Protein AF-E4T4A3-F1 (afdb_monomer_lite)

Foldseek 3Di:
DWKKKKKWWWKKKWKWKFFDDDPDPCCLPDVVVVVPTDTPDTDIFGALVTRAWMWMDTNNHTPDIGHDDPVQEAEDDEDEDDDDAQTKMKIKMWMKGWMKMFMDDDDDDDPVQKHFYWYAHPPQDDPHGIGRPFIDGNNHTTDIGTDDIGTDDMWIFIFTQHPNHTHGQATSVVSDGDD

Secondary structure (DSSP, 8-state):
-EEEEEEEEEEEEEEEEEEE----TTTTT-GGGGG-SEEEEEEEEEEEEEEEEEEEEETTEEEEEEPPPGGGEEEPPP----PPTT-EEEEEEEEEEEEEEEEEEESS--GGGEEEEEE--TT-SSS-S-EEEEEEETTEEE--EEEEEEEEEEEEEEEEEETTEEEEEEETTTTEE--

Organism: Paludibacter propionicigenes (strain DSM 17365 / JCM 13257 / WB4) (NCBI:txid694427)

pLDDT: mean 85.61, std 12.63, range [47.59, 97.81]

Structure (mmCIF, N/CA/C/O backbone):
data_AF-E4T4A3-F1
#
_entry.id   AF-E4T4A3-F1
#
loop_
_atom_site.group_PDB
_atom_site.id
_atom_site.type_symbol
_atom_site.label_atom_id
_atom_site.label_alt_id
_atom_site.label_comp_id
_atom_site.label_asym_id
_atom_site.label_entity_id
_atom_site.label_seq_id
_atom_site.pdbx_PDB_ins_code
_atom_site.Cartn_x
_atom_site.Cartn_y
_atom_site.Cartn_z
_atom_site.occupancy
_atom_site.B_iso_or_equiv
_atom_site.auth_seq_id
_atom_site.auth_comp_id
_atom_site.auth_asym_id
_atom_site.auth_atom_id
_atom_site.pdbx_PDB_model_num
ATOM 1 N N . MET A 1 1 ? -8.770 0.583 30.582 1.00 85.56 1 MET A N 1
ATOM 2 C CA . MET A 1 1 ? -8.174 0.423 29.247 1.00 85.56 1 MET A CA 1
ATOM 3 C C . MET A 1 1 ? -8.869 -0.695 28.503 1.00 85.56 1 MET A C 1
ATOM 5 O O . MET A 1 1 ? -8.900 -1.813 29.001 1.00 85.56 1 MET A O 1
ATOM 9 N N . SER A 1 2 ? -9.465 -0.363 27.361 1.00 92.56 2 SER A N 1
ATOM 10 C CA . SER A 1 2 ? -9.992 -1.348 26.416 1.00 92.56 2 SER A CA 1
ATOM 11 C C . SER A 1 2 ? -8.940 -1.663 25.365 1.00 92.56 2 SER A C 1
ATOM 13 O O . SER A 1 2 ? -8.206 -0.766 24.932 1.00 92.56 2 SER A O 1
ATOM 15 N N . LYS A 1 3 ? -8.903 -2.919 24.927 1.00 96.69 3 LYS A N 1
ATOM 16 C CA . LYS A 1 3 ? -8.080 -3.365 23.809 1.00 96.69 3 LYS A CA 1
ATOM 17 C C . LYS A 1 3 ? -8.798 -3.057 22.502 1.00 96.69 3 LYS A C 1
ATOM 19 O O . LYS A 1 3 ? -9.916 -3.516 22.279 1.00 96.69 3 LYS A O 1
ATOM 24 N N . ILE A 1 4 ? -8.148 -2.298 21.630 1.00 97.75 4 ILE A N 1
ATOM 25 C CA . ILE A 1 4 ? -8.652 -1.952 20.304 1.00 97.75 4 ILE A CA 1
ATOM 26 C C . ILE A 1 4 ? -7.868 -2.725 19.259 1.00 97.75 4 ILE A C 1
ATOM 28 O O . ILE A 1 4 ? -6.639 -2.719 19.268 1.00 97.75 4 ILE A O 1
ATOM 32 N N . LYS A 1 5 ? -8.590 -3.361 18.339 1.00 97.56 5 LYS A N 1
ATOM 33 C CA . LYS A 1 5 ? -8.033 -3.979 17.139 1.00 97.56 5 LYS A CA 1
ATOM 34 C C . LYS A 1 5 ? -8.680 -3.353 15.919 1.00 97.56 5 LYS A C 1
ATOM 36 O O . LYS A 1 5 ? -9.904 -3.342 15.808 1.00 97.56 5 LYS A O 1
ATOM 41 N N . ILE A 1 6 ? -7.861 -2.851 15.006 1.00 97.31 6 ILE A N 1
ATOM 42 C CA . ILE A 1 6 ? -8.304 -2.355 13.706 1.00 97.31 6 ILE A CA 1
ATOM 43 C C . ILE A 1 6 ? -7.768 -3.309 12.654 1.00 97.31 6 ILE A C 1
ATOM 45 O O . ILE A 1 6 ? -6.577 -3.607 12.642 1.00 97.31 6 ILE A O 1
ATOM 49 N N . GLN A 1 7 ? -8.640 -3.774 11.771 1.00 97.81 7 GLN A N 1
ATOM 50 C CA . GLN A 1 7 ? -8.278 -4.572 10.611 1.00 97.81 7 GLN A CA 1
ATOM 51 C C . GLN A 1 7 ? -8.671 -3.815 9.347 1.00 97.81 7 GLN A C 1
ATOM 53 O O . GLN A 1 7 ? -9.778 -3.290 9.254 1.00 97.81 7 GLN A O 1
ATOM 58 N N . LEU A 1 8 ? -7.760 -3.759 8.385 1.00 97.75 8 LEU A N 1
ATOM 59 C CA . LEU A 1 8 ? -7.956 -3.144 7.081 1.00 97.75 8 LEU A CA 1
ATOM 60 C C . LEU A 1 8 ? -7.850 -4.228 6.016 1.00 97.75 8 LEU A C 1
ATOM 62 O O . LEU A 1 8 ? -6.852 -4.946 5.965 1.00 97.75 8 LEU A O 1
ATOM 66 N N . THR A 1 9 ? -8.859 -4.311 5.159 1.00 97.12 9 THR A N 1
ATOM 67 C CA . THR A 1 9 ? -8.917 -5.254 4.041 1.00 97.12 9 THR A CA 1
ATOM 68 C C . THR A 1 9 ? -9.009 -4.470 2.741 1.00 97.12 9 THR A C 1
ATOM 70 O O . THR A 1 9 ? -9.882 -3.607 2.589 1.00 97.12 9 THR A O 1
ATOM 73 N N . GLY A 1 10 ? -8.136 -4.774 1.786 1.00 94.88 10 GLY A N 1
ATOM 74 C CA . GLY A 1 10 ? -8.139 -4.118 0.484 1.00 94.88 10 GLY A CA 1
ATOM 75 C C . GLY A 1 10 ? -7.035 -4.604 -0.438 1.00 94.88 10 GLY A C 1
ATOM 76 O O . GLY A 1 10 ? -6.443 -5.657 -0.221 1.00 94.88 10 GLY A O 1
ATOM 77 N N . VAL A 1 11 ? -6.738 -3.808 -1.464 1.00 93.62 11 VAL A N 1
ATOM 78 C CA . VAL A 1 11 ? -5.592 -4.065 -2.342 1.00 93.62 11 VAL A CA 1
ATOM 79 C C . VAL A 1 11 ? -4.354 -3.385 -1.769 1.00 93.62 11 VAL A C 1
ATOM 81 O O . VAL A 1 11 ? -4.358 -2.175 -1.551 1.00 93.62 11 VAL A O 1
ATOM 84 N N . ALA A 1 12 ? -3.297 -4.155 -1.540 1.00 92.50 12 ALA A N 1
ATOM 85 C CA . ALA A 1 12 ? -1.951 -3.647 -1.329 1.00 92.50 12 ALA A CA 1
ATOM 86 C C . ALA A 1 12 ? -1.139 -3.766 -2.613 1.00 92.50 12 ALA A C 1
ATOM 88 O O . ALA A 1 12 ? -1.426 -4.604 -3.470 1.00 92.50 12 ALA A O 1
ATOM 89 N N . ALA A 1 13 ? -0.125 -2.921 -2.733 1.00 90.19 13 ALA A N 1
ATOM 90 C CA . ALA A 1 13 ? 0.882 -3.066 -3.760 1.00 90.19 13 ALA A CA 1
ATOM 91 C C . ALA A 1 13 ? 2.271 -3.007 -3.134 1.00 90.19 13 ALA A C 1
ATOM 93 O O . ALA A 1 13 ? 2.586 -2.077 -2.387 1.00 90.19 13 ALA A O 1
ATOM 94 N N . GLU A 1 14 ? 3.098 -3.989 -3.469 1.00 87.12 14 GLU A N 1
ATOM 95 C CA . GLU A 1 14 ? 4.540 -3.863 -3.354 1.00 87.12 14 GLU A CA 1
ATOM 96 C C . GLU A 1 14 ? 5.049 -3.104 -4.574 1.00 87.12 14 GLU A C 1
ATOM 98 O O . GLU A 1 14 ? 4.818 -3.507 -5.715 1.00 87.12 14 GLU A O 1
ATOM 103 N N . LEU A 1 15 ? 5.725 -1.992 -4.324 1.00 85.81 15 LEU A N 1
ATOM 104 C CA . LEU A 1 15 ? 6.318 -1.138 -5.331 1.00 85.81 15 LEU A CA 1
ATOM 105 C C . LEU A 1 15 ? 7.820 -1.097 -5.127 1.00 85.81 15 LEU A C 1
ATOM 107 O O . LEU A 1 15 ? 8.301 -0.672 -4.069 1.00 85.81 15 LEU A O 1
ATOM 111 N N . VAL A 1 16 ? 8.552 -1.476 -6.171 1.00 86.50 16 VAL A N 1
ATOM 112 C CA . VAL A 1 16 ? 10.005 -1.357 -6.176 1.00 86.50 16 VAL A CA 1
ATOM 113 C C . VAL A 1 16 ? 10.469 -0.594 -7.404 1.00 86.50 16 VAL A C 1
ATOM 115 O O . VAL A 1 16 ? 10.065 -0.869 -8.536 1.00 86.50 16 VAL A O 1
ATOM 118 N N . LEU A 1 17 ? 11.314 0.407 -7.166 1.00 87.19 17 LEU A N 1
ATOM 119 C CA . LEU A 1 17 ? 12.001 1.165 -8.200 1.00 87.19 17 LEU A CA 1
ATOM 120 C C . LEU A 1 17 ? 13.497 1.098 -7.934 1.00 87.19 17 LEU A C 1
ATOM 122 O O . LEU A 1 17 ? 13.991 1.651 -6.953 1.00 87.19 17 LEU A O 1
ATOM 126 N N . GLY A 1 18 ? 14.211 0.448 -8.839 1.00 85.06 18 GLY A N 1
ATOM 127 C CA . GLY A 1 18 ? 15.643 0.226 -8.751 1.00 85.06 18 GLY A CA 1
ATOM 128 C C . GLY A 1 18 ? 16.411 0.948 -9.835 1.00 85.06 18 GLY A C 1
ATOM 129 O O . GLY A 1 18 ? 16.000 0.928 -10.994 1.00 85.06 18 GLY A O 1
ATOM 130 N N . SER A 1 19 ? 17.561 1.534 -9.497 1.00 79.94 19 SER A N 1
ATOM 131 C CA . SER A 1 19 ? 18.516 1.929 -10.541 1.00 79.94 19 SER A CA 1
ATOM 132 C C . SER A 1 19 ? 19.108 0.676 -11.186 1.00 79.94 19 SER A C 1
ATOM 134 O O . SER A 1 19 ? 19.670 -0.175 -10.497 1.00 79.94 19 SER A O 1
ATOM 136 N N . TYR A 1 20 ? 18.976 0.552 -12.506 1.00 70.12 20 TYR A N 1
ATOM 137 C CA . TYR A 1 20 ? 19.535 -0.576 -13.235 1.00 70.12 20 TYR A CA 1
ATOM 138 C C . TYR A 1 20 ? 20.834 -0.157 -13.928 1.00 70.12 20 TYR A C 1
ATOM 140 O O . TYR A 1 20 ? 20.831 0.632 -14.874 1.00 70.12 20 TYR A O 1
ATOM 148 N N . MET A 1 21 ? 21.957 -0.697 -13.453 1.00 63.78 21 MET A N 1
ATOM 149 C CA . MET A 1 21 ? 23.255 -0.581 -14.116 1.00 63.78 21 MET A CA 1
ATOM 150 C C . MET A 1 21 ? 23.548 -1.897 -14.847 1.00 63.78 21 MET A C 1
ATOM 152 O O . MET A 1 21 ? 23.911 -2.868 -14.181 1.00 63.78 21 MET A O 1
ATOM 156 N N . PRO A 1 22 ? 23.405 -1.970 -16.185 1.00 58.19 22 PRO A N 1
ATOM 157 C CA . PRO A 1 22 ? 23.710 -3.190 -16.920 1.00 58.19 22 PRO A CA 1
ATOM 158 C C . PRO A 1 22 ? 25.178 -3.564 -16.725 1.00 58.19 22 PRO A C 1
ATOM 160 O O . PRO A 1 22 ? 26.071 -2.850 -17.179 1.00 58.19 22 PRO A O 1
ATOM 163 N N . LYS A 1 23 ? 25.423 -4.688 -16.050 1.00 53.31 23 LYS A N 1
ATOM 164 C CA . LYS A 1 23 ? 26.733 -5.352 -16.056 1.00 53.31 23 LYS A CA 1
ATOM 165 C C . LYS A 1 23 ? 26.815 -6.456 -17.110 1.00 53.31 23 LYS A C 1
ATOM 167 O O . LYS A 1 23 ? 27.921 -6.841 -17.471 1.00 53.31 23 LYS A O 1
ATOM 172 N N . ASP A 1 24 ? 25.674 -6.913 -17.628 1.00 52.06 24 ASP A N 1
ATOM 173 C CA . ASP A 1 24 ? 25.586 -8.014 -18.585 1.00 52.06 24 ASP A CA 1
ATOM 174 C C . ASP A 1 24 ? 24.627 -7.679 -19.745 1.00 52.06 24 ASP A C 1
ATOM 176 O O . ASP A 1 24 ? 23.582 -7.047 -19.561 1.00 52.06 24 ASP A O 1
ATOM 180 N N . ALA A 1 25 ? 25.006 -8.091 -20.956 1.00 53.12 25 ALA A N 1
ATOM 181 C CA . ALA A 1 25 ? 24.241 -7.923 -22.191 1.00 53.12 25 ALA A CA 1
ATOM 182 C C . ALA A 1 25 ? 23.083 -8.933 -22.320 1.00 53.12 25 ALA A C 1
ATOM 184 O O . ALA A 1 25 ? 22.241 -8.798 -23.208 1.00 53.12 25 ALA A O 1
ATOM 185 N N . THR A 1 26 ? 23.026 -9.939 -21.445 1.00 54.06 26 THR A N 1
ATOM 186 C CA . THR A 1 26 ? 22.029 -11.020 -21.470 1.00 54.06 26 THR A CA 1
ATOM 187 C C . THR A 1 26 ? 20.765 -10.736 -20.653 1.00 54.06 26 THR A C 1
ATOM 189 O O . THR A 1 26 ? 19.913 -11.614 -20.539 1.00 54.06 26 THR A O 1
ATOM 192 N N . ILE A 1 27 ? 20.579 -9.498 -20.175 1.00 53.31 27 ILE A N 1
ATOM 193 C CA . ILE A 1 27 ? 19.458 -9.053 -19.321 1.00 53.31 27 ILE A CA 1
ATOM 194 C C . ILE A 1 27 ? 18.057 -9.503 -19.793 1.00 53.31 27 ILE A C 1
ATOM 196 O O . ILE A 1 27 ? 17.155 -9.730 -18.993 1.00 53.31 27 ILE A O 1
ATOM 200 N N . PHE A 1 28 ? 17.850 -9.671 -21.099 1.00 56.56 28 PHE A N 1
ATOM 201 C CA . PHE A 1 28 ? 16.563 -10.098 -21.658 1.00 56.56 28 PHE A CA 1
ATOM 202 C C . PHE A 1 28 ? 16.263 -11.596 -21.463 1.00 56.56 28 PHE A C 1
ATOM 204 O O . PHE A 1 28 ? 15.147 -12.033 -21.739 1.00 56.56 28 PHE A O 1
ATOM 211 N N . ASN A 1 29 ? 17.233 -12.383 -20.987 1.00 56.72 29 ASN A N 1
ATOM 212 C CA . ASN A 1 29 ? 17.152 -13.842 -20.931 1.00 56.72 29 ASN A CA 1
ATOM 213 C C . ASN A 1 29 ? 16.829 -14.396 -19.537 1.00 56.72 29 ASN A C 1
ATOM 215 O O . ASN A 1 29 ? 16.254 -15.482 -19.462 1.00 56.72 29 ASN A O 1
ATOM 219 N N . ASN A 1 30 ? 17.154 -13.681 -18.451 1.00 57.34 30 ASN A N 1
ATOM 220 C CA . ASN A 1 30 ? 16.978 -14.189 -17.090 1.00 57.34 30 ASN A CA 1
ATOM 221 C C . ASN A 1 30 ? 16.403 -13.128 -16.139 1.00 57.34 30 ASN A C 1
ATOM 223 O O . ASN A 1 30 ? 17.112 -12.272 -15.618 1.00 57.34 30 ASN A O 1
ATOM 227 N N . TRP A 1 31 ? 15.087 -13.184 -15.917 1.00 53.69 31 TRP A N 1
ATOM 228 C CA . TRP A 1 31 ? 14.370 -12.219 -15.079 1.00 53.69 31 TRP A CA 1
ATOM 229 C C . TRP A 1 31 ? 14.764 -12.297 -13.588 1.00 53.69 31 TRP A C 1
ATOM 231 O O . TRP A 1 31 ? 14.544 -11.348 -12.846 1.00 53.69 31 TRP A O 1
ATOM 241 N N . GLU A 1 32 ? 15.379 -13.398 -13.150 1.00 54.16 32 GLU A N 1
ATOM 242 C CA . GLU A 1 32 ? 15.833 -13.600 -11.766 1.00 54.16 32 GLU A CA 1
ATOM 243 C C . GLU A 1 32 ? 17.130 -12.827 -11.456 1.00 54.16 32 GLU A C 1
ATOM 245 O O . GLU A 1 32 ? 17.405 -12.494 -10.307 1.00 54.16 32 GLU A O 1
ATOM 250 N N . GLU A 1 33 ? 17.907 -12.438 -12.473 1.00 53.38 33 GLU A N 1
ATOM 251 C CA . GLU A 1 33 ? 19.093 -11.580 -12.290 1.00 53.38 33 GLU A CA 1
ATOM 252 C C . GLU A 1 33 ? 18.727 -10.130 -11.954 1.00 53.38 33 GLU A C 1
ATOM 254 O O . GLU A 1 33 ? 19.556 -9.353 -11.473 1.00 53.38 33 GLU A O 1
ATOM 259 N N . PHE A 1 34 ? 17.456 -9.772 -12.142 1.00 53.66 34 PHE A N 1
ATOM 260 C CA . PHE A 1 34 ? 16.924 -8.472 -11.778 1.00 53.66 34 PHE A CA 1
ATOM 261 C C . PHE A 1 34 ? 16.797 -8.276 -10.272 1.00 53.66 34 PHE A C 1
ATOM 263 O O . PHE A 1 34 ? 16.409 -7.188 -9.907 1.00 53.66 34 PHE A O 1
ATOM 270 N N . PHE A 1 35 ? 17.122 -9.233 -9.395 1.00 53.84 35 PHE A N 1
ATOM 271 C CA . PHE A 1 35 ? 17.108 -9.027 -7.935 1.00 53.84 35 PHE A CA 1
ATOM 272 C C . PHE A 1 35 ? 18.408 -8.405 -7.374 1.00 53.84 35 PHE A C 1
ATOM 274 O O . PHE A 1 35 ? 18.561 -8.265 -6.162 1.00 53.84 35 PHE A O 1
ATOM 281 N N . HIS A 1 36 ? 19.354 -8.004 -8.234 1.00 55.59 36 HIS A N 1
ATOM 282 C CA . HIS A 1 36 ? 20.638 -7.401 -7.844 1.00 55.59 36 HIS A CA 1
ATOM 283 C C . HIS A 1 36 ? 20.745 -5.908 -8.212 1.00 55.59 36 HIS A C 1
ATOM 285 O O . HIS A 1 36 ? 21.621 -5.508 -8.982 1.00 55.59 36 HIS A O 1
ATOM 291 N N . TYR A 1 37 ? 19.871 -5.062 -7.663 1.00 63.62 37 TYR A N 1
ATOM 292 C CA . TYR A 1 37 ? 19.882 -3.608 -7.881 1.00 63.62 37 TYR A CA 1
ATOM 293 C C . TYR A 1 37 ? 19.890 -2.818 -6.572 1.00 63.62 37 TYR A C 1
ATOM 295 O O . TYR A 1 37 ? 19.651 -3.356 -5.496 1.00 63.62 37 TYR A O 1
ATOM 303 N N . ASN A 1 38 ? 20.188 -1.521 -6.681 1.00 70.06 38 ASN A N 1
ATOM 304 C CA . ASN A 1 38 ? 20.057 -0.586 -5.568 1.00 70.06 38 ASN A CA 1
ATOM 305 C C . ASN A 1 38 ? 18.649 0.015 -5.589 1.00 70.06 38 ASN A C 1
ATOM 307 O O . ASN A 1 38 ? 18.311 0.744 -6.536 1.00 70.06 38 ASN A O 1
ATOM 311 N N . ASP A 1 39 ? 17.863 -0.286 -4.556 1.00 77.75 39 ASP A N 1
ATOM 312 C CA . ASP A 1 39 ? 16.531 0.276 -4.351 1.00 77.75 39 ASP A CA 1
ATOM 313 C C . ASP A 1 39 ? 16.607 1.795 -4.199 1.00 77.75 39 ASP A C 1
ATOM 315 O O . ASP A 1 39 ? 17.339 2.335 -3.367 1.00 77.75 39 ASP A O 1
ATOM 319 N N . LEU A 1 40 ? 15.823 2.495 -5.012 1.00 84.31 40 LEU A N 1
ATOM 320 C CA . LEU A 1 40 ? 15.499 3.905 -4.810 1.00 84.31 40 LEU A CA 1
ATOM 321 C C . LEU A 1 40 ? 14.194 4.048 -4.029 1.00 84.31 40 LEU A C 1
ATOM 323 O O . LEU A 1 40 ? 14.047 4.973 -3.235 1.00 84.31 40 LEU A O 1
ATOM 327 N N . ILE A 1 41 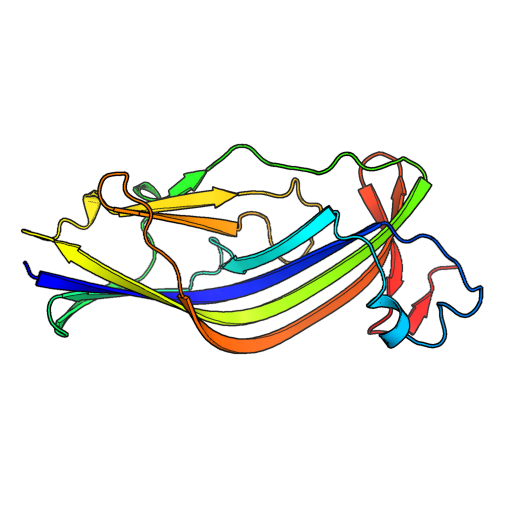? 13.256 3.130 -4.270 1.00 86.62 41 ILE A N 1
ATOM 328 C CA . ILE A 1 41 ? 12.023 2.947 -3.506 1.00 86.62 41 ILE A CA 1
ATOM 329 C C . ILE A 1 41 ? 11.810 1.442 -3.349 1.00 86.62 41 ILE A C 1
ATOM 331 O O . ILE A 1 41 ? 11.850 0.733 -4.351 1.00 86.62 41 ILE A O 1
ATOM 335 N N . HIS A 1 42 ? 11.517 0.988 -2.130 1.00 87.06 42 HIS A N 1
ATOM 336 C CA . HIS A 1 42 ? 10.957 -0.336 -1.856 1.00 87.06 42 HIS A CA 1
ATOM 337 C C . HIS A 1 42 ? 9.926 -0.206 -0.739 1.00 87.06 42 HIS A C 1
ATOM 339 O O . HIS A 1 42 ? 10.275 0.055 0.412 1.00 87.06 42 HIS A O 1
ATOM 345 N N . VAL A 1 43 ? 8.646 -0.315 -1.088 1.00 82.62 43 VAL A N 1
ATOM 346 C CA . VAL A 1 43 ? 7.538 -0.205 -0.131 1.00 82.62 43 VAL A CA 1
ATOM 347 C C . VAL A 1 43 ? 6.447 -1.215 -0.451 1.00 82.62 43 VAL A C 1
ATOM 349 O O . VAL A 1 43 ? 6.196 -1.505 -1.614 1.00 82.62 43 VAL A O 1
ATOM 352 N N . SER A 1 44 ? 5.768 -1.719 0.578 1.00 86.50 44 SER A N 1
ATOM 353 C CA . SER A 1 44 ? 4.556 -2.531 0.437 1.00 86.50 44 SER A CA 1
ATOM 354 C C . SER A 1 44 ? 3.460 -1.946 1.317 1.00 86.50 44 SER A C 1
ATOM 356 O O . SER A 1 44 ? 3.594 -1.907 2.543 1.00 86.50 44 SER A O 1
ATOM 358 N N . GLN A 1 45 ? 2.423 -1.390 0.687 1.00 89.25 45 GLN A N 1
ATOM 359 C CA . GLN A 1 45 ? 1.395 -0.592 1.362 1.00 89.25 45 GLN A CA 1
ATOM 360 C C . GLN A 1 45 ? 0.011 -0.802 0.738 1.00 89.25 45 GLN A C 1
ATOM 362 O O . GLN A 1 45 ? -0.118 -1.078 -0.455 1.00 89.25 45 GLN A O 1
ATOM 367 N N . LEU A 1 46 ? -1.039 -0.629 1.550 1.00 93.25 46 LEU A N 1
ATOM 368 C CA . LEU A 1 46 ? -2.428 -0.608 1.081 1.00 93.25 46 LEU A CA 1
ATOM 369 C C . LEU A 1 46 ? -2.686 0.615 0.196 1.00 93.25 46 LEU A C 1
ATOM 371 O O . LEU A 1 46 ? -2.262 1.721 0.517 1.00 93.25 46 LEU A O 1
ATOM 375 N N . LEU A 1 47 ? -3.447 0.428 -0.875 1.00 92.81 47 LEU A N 1
ATOM 376 C CA . LEU A 1 47 ? -3.959 1.497 -1.728 1.00 92.81 47 LEU A CA 1
ATOM 377 C C . LEU A 1 47 ? -5.207 2.085 -1.081 1.00 92.81 47 LEU A C 1
ATOM 379 O O . LEU A 1 47 ? -6.205 1.375 -0.945 1.00 92.81 47 LEU A O 1
ATOM 383 N N . ILE A 1 48 ? -5.176 3.359 -0.684 1.00 93.44 48 ILE A N 1
ATOM 384 C CA . ILE A 1 48 ? -6.268 3.969 0.091 1.00 93.44 48 ILE A CA 1
ATOM 385 C C . ILE A 1 48 ? -7.599 3.899 -0.671 1.00 93.44 48 ILE A C 1
ATOM 387 O O . ILE A 1 48 ? -8.637 3.605 -0.082 1.00 93.44 48 ILE A O 1
ATOM 391 N N . GLU A 1 49 ? -7.562 4.079 -1.994 1.00 89.81 49 GLU A N 1
ATOM 392 C CA . GLU A 1 49 ? -8.714 3.995 -2.894 1.00 89.81 49 GLU A CA 1
ATOM 393 C C . GLU A 1 49 ? -9.304 2.579 -3.015 1.00 89.81 49 GLU A C 1
ATOM 395 O O . GLU A 1 49 ? -10.460 2.419 -3.419 1.00 89.81 49 GLU A O 1
ATOM 400 N N . HIS A 1 50 ? -8.533 1.557 -2.643 1.00 92.88 50 HIS A N 1
ATOM 401 C CA . HIS A 1 50 ? -8.909 0.150 -2.724 1.00 92.88 50 HIS A CA 1
ATOM 402 C C . HIS A 1 50 ? -8.988 -0.537 -1.356 1.00 92.88 50 HIS A C 1
ATOM 404 O O . HIS A 1 50 ? -9.114 -1.762 -1.305 1.00 92.88 50 HIS A O 1
ATO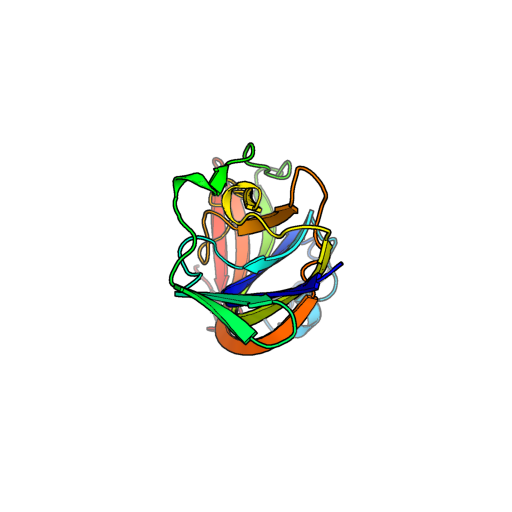M 410 N N . ILE A 1 51 ? -8.982 0.221 -0.253 1.00 95.0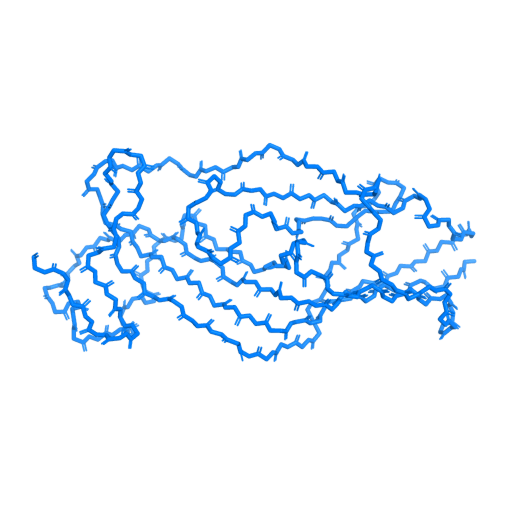6 51 ILE A N 1
ATOM 411 C CA . ILE A 1 51 ? -9.395 -0.308 1.050 1.00 95.06 51 ILE A CA 1
ATOM 412 C C . ILE A 1 51 ? -10.912 -0.495 1.020 1.00 95.06 51 ILE A C 1
ATOM 414 O O . ILE A 1 51 ? -11.693 0.459 1.068 1.00 95.06 51 ILE A O 1
ATOM 418 N N . SER A 1 52 ? -11.332 -1.750 0.893 1.00 94.88 52 SER A N 1
ATOM 419 C CA . SER A 1 52 ? -12.740 -2.124 0.796 1.00 94.88 52 SER A CA 1
ATOM 420 C C . SER A 1 52 ? -13.438 -2.138 2.149 1.00 94.88 52 SER A C 1
ATOM 422 O O . SER A 1 52 ? -14.635 -1.856 2.204 1.00 94.88 52 SER A O 1
ATOM 424 N N . GLU A 1 53 ? -12.705 -2.453 3.219 1.00 96.88 53 GLU A N 1
ATOM 425 C CA . GLU A 1 53 ? -13.269 -2.618 4.554 1.00 96.88 53 GLU A CA 1
ATOM 426 C C . GLU A 1 53 ? -12.273 -2.223 5.651 1.00 96.88 53 GLU A C 1
ATOM 428 O O . GLU A 1 53 ? -11.083 -2.529 5.582 1.00 96.88 53 GLU A O 1
ATOM 433 N N . ILE A 1 54 ? -12.796 -1.562 6.678 1.00 97.25 54 ILE A N 1
ATOM 434 C CA . ILE A 1 54 ? -12.201 -1.408 7.998 1.00 97.25 54 ILE A CA 1
ATOM 435 C C . ILE A 1 54 ? -13.130 -2.079 9.013 1.00 97.25 54 ILE A C 1
ATOM 437 O O . ILE A 1 54 ? -14.326 -1.787 9.055 1.00 97.25 54 ILE A O 1
ATOM 441 N N . GLU A 1 55 ? -12.568 -2.945 9.846 1.00 97.75 55 GLU A N 1
ATOM 442 C CA . GLU A 1 55 ? -13.221 -3.527 11.016 1.00 97.75 55 GLU A CA 1
ATOM 443 C C . GLU A 1 55 ? -12.537 -2.992 12.276 1.00 97.75 55 GLU A C 1
ATOM 445 O O . GLU A 1 55 ? -11.311 -3.002 12.375 1.00 97.75 55 GLU A O 1
ATOM 450 N N . ILE A 1 56 ? -13.324 -2.520 13.242 1.00 97.12 56 ILE A N 1
ATOM 451 C CA . ILE A 1 56 ? -12.830 -2.070 14.545 1.00 97.12 56 ILE A CA 1
ATOM 452 C C . ILE A 1 56 ? -13.487 -2.918 15.625 1.00 97.12 56 ILE A C 1
ATOM 454 O O . ILE A 1 56 ? -14.716 -2.954 15.745 1.00 97.12 56 ILE A O 1
ATOM 458 N N . LYS A 1 57 ? -12.651 -3.567 16.431 1.00 97.56 57 LYS A N 1
ATOM 459 C CA . LYS A 1 57 ? -13.041 -4.339 17.606 1.00 97.56 57 LYS A CA 1
ATOM 460 C C . LYS A 1 57 ? -12.579 -3.638 18.874 1.00 97.56 57 LYS A C 1
ATOM 462 O O . LYS A 1 57 ? -11.442 -3.174 18.937 1.00 97.56 57 LYS A O 1
ATOM 467 N N . GLN A 1 58 ? -13.451 -3.599 19.874 1.00 96.62 58 GLN A N 1
ATOM 468 C CA . GLN A 1 58 ? -13.142 -3.186 21.238 1.00 96.62 58 GLN A CA 1
ATOM 469 C C . GLN A 1 58 ? -13.411 -4.367 22.165 1.00 96.62 58 GLN A C 1
ATOM 471 O O . GLN A 1 58 ? -14.546 -4.833 22.231 1.00 96.62 58 GLN A O 1
ATOM 476 N N . ASP A 1 59 ? -12.374 -4.855 22.846 1.00 94.94 59 ASP A N 1
ATOM 477 C CA . ASP A 1 59 ? -12.453 -6.025 23.730 1.00 94.94 59 ASP A CA 1
ATOM 478 C C . ASP A 1 59 ? -13.141 -7.219 23.021 1.00 94.94 59 ASP A C 1
ATOM 480 O O . ASP A 1 59 ? -14.091 -7.816 23.521 1.00 94.94 59 ASP A O 1
ATOM 484 N N . ASP A 1 60 ? -12.688 -7.496 21.789 1.00 93.00 60 ASP A N 1
ATOM 485 C CA . ASP A 1 60 ? -13.189 -8.503 20.833 1.00 93.00 60 ASP A CA 1
ATOM 486 C C . ASP A 1 60 ? -14.609 -8.292 20.270 1.00 93.00 60 ASP A C 1
ATOM 488 O O . ASP A 1 60 ? -14.995 -8.959 19.304 1.00 93.00 60 ASP A O 1
ATOM 492 N N . ALA A 1 61 ? -15.36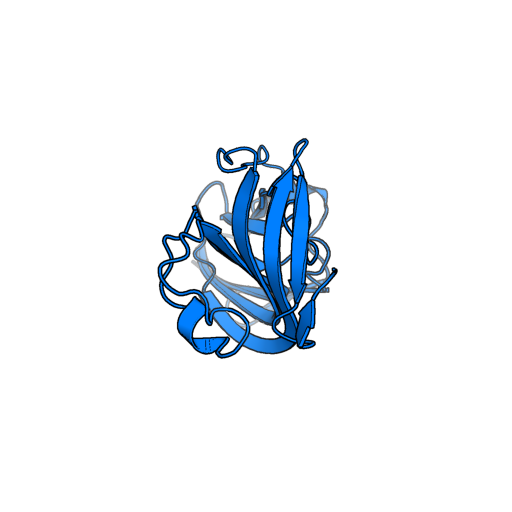5 -7.314 20.769 1.00 96.19 61 ALA A N 1
ATOM 493 C CA . ALA A 1 61 ? -16.656 -6.941 20.202 1.00 96.19 61 ALA A CA 1
ATOM 494 C C . ALA A 1 61 ? -16.481 -6.015 18.988 1.00 96.19 61 ALA A C 1
ATOM 496 O O . ALA A 1 61 ? -15.840 -4.968 19.078 1.00 96.19 61 ALA A O 1
ATOM 497 N N . VAL A 1 62 ? -17.080 -6.367 17.845 1.00 96.75 62 VAL A N 1
ATOM 498 C CA . VAL A 1 62 ? -17.093 -5.502 16.653 1.00 96.75 62 VAL A CA 1
ATOM 499 C C . VAL A 1 62 ? -17.969 -4.281 16.925 1.00 96.75 62 VAL A C 1
ATOM 501 O O . VAL A 1 62 ? -19.174 -4.407 17.133 1.00 96.75 62 VAL A O 1
ATOM 504 N N . ILE A 1 63 ? -17.363 -3.095 16.898 1.00 96.00 63 ILE A N 1
ATOM 505 C CA . ILE A 1 63 ? -18.049 -1.813 17.121 1.00 96.00 63 ILE A CA 1
ATOM 506 C C . ILE A 1 63 ? -18.223 -1.005 15.833 1.00 96.00 63 ILE A C 1
ATOM 508 O O . ILE A 1 63 ? -19.028 -0.074 15.785 1.00 96.00 63 ILE A O 1
ATOM 512 N N . PHE A 1 64 ? -17.476 -1.343 14.781 1.00 95.75 64 PHE A N 1
ATOM 513 C CA . PHE A 1 64 ? -17.604 -0.713 13.475 1.00 95.75 64 PHE A CA 1
ATOM 514 C C . PHE A 1 64 ? -17.116 -1.637 12.363 1.00 95.75 64 PHE A C 1
ATOM 516 O O . PHE A 1 64 ? -16.050 -2.239 12.478 1.00 95.75 64 PHE A O 1
ATOM 523 N N . THR A 1 65 ? -17.865 -1.656 11.264 1.00 96.94 65 THR A N 1
ATOM 524 C CA . THR A 1 65 ? -17.467 -2.261 9.992 1.00 96.94 65 THR A CA 1
ATOM 525 C C . THR A 1 65 ? -17.935 -1.343 8.871 1.00 96.94 65 THR A C 1
ATOM 527 O O . THR A 1 65 ? -19.078 -0.879 8.883 1.00 96.94 65 THR A O 1
ATOM 530 N N . GLY A 1 66 ? -17.069 -1.047 7.907 1.00 95.81 66 GLY A N 1
ATOM 531 C CA . GLY A 1 66 ? -17.432 -0.194 6.779 1.00 95.81 66 GLY A CA 1
ATOM 532 C C . GLY A 1 66 ? -16.224 0.310 6.009 1.00 95.81 66 GLY A C 1
ATOM 533 O O . GLY A 1 66 ? -15.178 -0.323 6.009 1.00 95.81 66 GLY A O 1
ATOM 534 N N . LYS A 1 67 ? -16.358 1.462 5.350 1.00 94.81 67 LYS A N 1
ATOM 535 C CA . LYS A 1 67 ? -15.238 2.146 4.686 1.00 94.81 67 LYS A CA 1
ATOM 536 C C . LYS A 1 67 ? -14.615 3.189 5.604 1.00 94.81 67 LYS A C 1
ATOM 538 O O . LYS A 1 67 ? -15.283 3.714 6.496 1.00 94.81 67 LYS A O 1
ATOM 543 N N . ILE A 1 68 ? -13.358 3.533 5.334 1.00 92.69 68 ILE A N 1
ATOM 544 C CA . ILE A 1 68 ? -12.704 4.674 5.976 1.00 92.69 68 ILE A CA 1
ATOM 545 C C . ILE A 1 68 ? -13.460 5.953 5.574 1.00 92.69 68 ILE A C 1
ATOM 547 O O . ILE A 1 68 ? -13.630 6.208 4.379 1.00 92.69 68 ILE A O 1
ATOM 551 N N . PRO A 1 69 ? -13.936 6.767 6.532 1.00 91.19 69 PRO A N 1
ATOM 552 C CA . PRO A 1 69 ? -14.554 8.047 6.210 1.00 91.19 69 PRO A CA 1
ATOM 553 C C . PRO A 1 69 ? -13.532 9.016 5.603 1.00 91.19 69 PRO A C 1
ATOM 555 O O . PRO A 1 69 ? -12.458 9.208 6.165 1.00 91.19 69 PRO A O 1
ATOM 558 N N . ASN A 1 70 ? -13.893 9.714 4.520 1.00 90.50 70 ASN A N 1
ATOM 559 C CA . ASN A 1 70 ? -12.997 10.676 3.854 1.00 90.50 70 ASN A CA 1
ATOM 560 C C . ASN A 1 70 ? -12.456 11.766 4.793 1.00 90.50 70 ASN A C 1
ATOM 562 O O . ASN A 1 70 ? -11.330 12.212 4.624 1.00 90.50 70 ASN A O 1
ATOM 566 N N . ALA A 1 71 ? -13.237 12.177 5.799 1.00 92.62 71 ALA A N 1
ATOM 567 C CA . ALA A 1 71 ? -12.818 13.180 6.781 1.00 92.62 71 ALA A CA 1
ATOM 568 C C . ALA A 1 71 ? -11.639 12.726 7.664 1.00 92.62 71 ALA A C 1
ATOM 570 O O . ALA A 1 71 ? -11.023 13.553 8.324 1.00 92.62 71 ALA A O 1
ATOM 571 N N . HIS A 1 72 ? -11.341 11.424 7.690 1.00 94.06 72 HIS A N 1
ATOM 572 C CA . HIS A 1 72 ? -10.239 10.846 8.455 1.00 94.06 72 HIS A CA 1
ATOM 573 C C . HIS A 1 72 ? -8.990 10.632 7.584 1.00 94.06 72 HIS A C 1
ATOM 575 O O . HIS A 1 72 ? -7.970 10.179 8.098 1.00 94.06 72 HIS A O 1
ATOM 581 N N . ILE A 1 73 ? -9.060 10.913 6.277 1.00 95.00 73 ILE A N 1
ATOM 582 C CA . ILE A 1 73 ? -7.943 10.747 5.343 1.00 95.00 73 ILE A CA 1
ATOM 583 C C . ILE A 1 73 ? -7.202 12.075 5.218 1.00 95.00 73 ILE A C 1
ATOM 585 O O . ILE A 1 73 ? -7.791 13.100 4.875 1.00 95.00 73 ILE A O 1
ATOM 589 N N . VAL A 1 74 ? -5.893 12.043 5.455 1.00 94.81 74 VAL A N 1
ATOM 590 C CA . VAL A 1 74 ? -5.011 13.205 5.331 1.00 94.81 74 VAL A CA 1
ATOM 591 C C . VAL A 1 74 ? -3.959 12.916 4.268 1.00 94.81 74 VAL A C 1
ATOM 593 O O . VAL A 1 74 ? -3.186 11.965 4.374 1.00 94.81 74 VAL A O 1
ATOM 596 N N . ALA A 1 75 ? -3.928 13.729 3.216 1.00 91.81 75 ALA A N 1
ATOM 597 C CA . ALA A 1 75 ? -2.919 13.617 2.169 1.00 91.81 75 ALA A CA 1
ATOM 598 C C . ALA A 1 75 ? -1.599 14.253 2.615 1.00 91.81 75 ALA A C 1
ATOM 600 O O . ALA A 1 75 ? -1.574 15.412 3.033 1.00 91.81 75 ALA A O 1
ATOM 601 N N . GLN A 1 76 ? -0.505 13.503 2.500 1.00 88.69 76 GLN A N 1
ATOM 602 C CA . GLN A 1 76 ? 0.850 14.023 2.648 1.00 88.69 76 GLN A CA 1
ATOM 603 C C . GLN A 1 76 ? 1.391 14.491 1.296 1.00 88.69 76 GLN A C 1
ATOM 605 O O . GLN A 1 76 ? 0.870 14.162 0.229 1.00 88.69 76 GLN A O 1
ATOM 610 N N . LYS A 1 77 ? 2.460 15.290 1.339 1.00 85.12 77 LYS A N 1
ATOM 611 C CA . LYS A 1 77 ? 3.134 15.769 0.131 1.00 85.12 77 LYS A CA 1
ATOM 612 C C . LYS A 1 77 ? 3.700 14.586 -0.659 1.00 85.12 77 LYS A C 1
ATOM 614 O O . LYS A 1 77 ? 4.398 13.753 -0.088 1.00 85.12 77 LYS A O 1
ATOM 619 N N . SER A 1 78 ? 3.472 14.556 -1.972 1.00 83.88 78 SER A N 1
ATOM 620 C CA . SER A 1 78 ? 4.056 13.541 -2.853 1.00 83.88 78 SER A CA 1
ATOM 621 C C . SER A 1 78 ? 5.583 13.501 -2.735 1.00 83.88 78 SER A C 1
ATOM 623 O O . SER A 1 78 ? 6.242 14.538 -2.602 1.00 83.88 78 SER A O 1
ATOM 625 N N . THR A 1 79 ? 6.145 12.297 -2.781 1.00 78.56 79 THR A N 1
ATOM 626 C CA . THR A 1 79 ? 7.584 12.052 -2.695 1.00 78.56 79 THR A CA 1
ATOM 627 C C . THR A 1 79 ? 8.006 11.305 -3.946 1.00 78.56 79 THR A C 1
ATOM 629 O O . THR A 1 79 ? 7.431 10.285 -4.298 1.00 78.56 79 THR A O 1
ATOM 632 N N . SER A 1 80 ? 9.007 11.828 -4.644 1.00 81.69 80 SER A N 1
ATOM 633 C CA . SER A 1 80 ? 9.598 11.164 -5.800 1.00 81.69 80 SER A CA 1
ATOM 634 C C . SER A 1 80 ? 11.115 11.213 -5.658 1.00 81.69 80 SER A C 1
ATOM 636 O O . SER A 1 80 ? 11.653 12.281 -5.341 1.00 81.69 80 SER A O 1
ATOM 638 N N . PRO A 1 81 ? 11.830 10.100 -5.888 1.00 85.31 81 PRO A N 1
ATOM 639 C CA . PRO A 1 81 ? 13.277 10.109 -5.971 1.00 85.31 81 PRO A CA 1
ATOM 640 C C . PRO A 1 81 ? 13.725 10.984 -7.142 1.00 85.31 81 PRO A C 1
ATOM 642 O O . PRO A 1 81 ? 13.003 11.188 -8.123 1.00 85.31 81 PRO A O 1
ATOM 645 N N . VAL A 1 82 ? 14.952 11.488 -7.044 1.00 87.25 82 VAL A N 1
ATOM 646 C CA . VAL A 1 82 ? 15.598 12.185 -8.1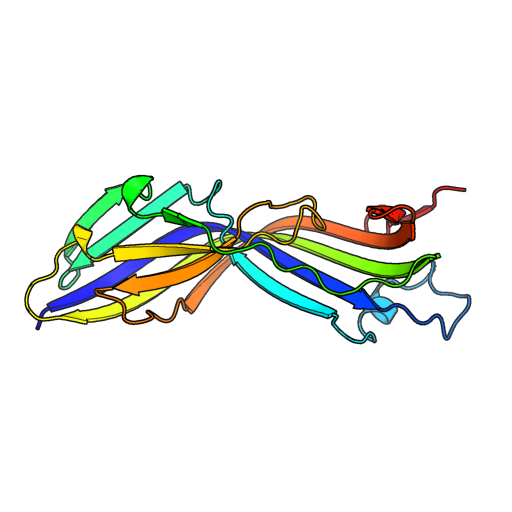55 1.00 87.25 82 VAL A CA 1
ATOM 647 C C . VAL A 1 82 ? 16.037 11.140 -9.177 1.00 87.25 82 VAL A C 1
ATOM 649 O O . VAL A 1 82 ? 16.914 10.321 -8.901 1.00 87.25 82 VAL A O 1
ATOM 652 N N . LEU A 1 83 ? 15.425 11.171 -10.359 1.00 88.44 83 LEU A N 1
ATOM 653 C CA . LEU A 1 83 ? 15.737 10.267 -11.462 1.00 88.44 83 LEU A CA 1
ATOM 654 C C . LEU A 1 83 ? 16.635 10.956 -12.495 1.00 88.44 83 LEU A C 1
ATOM 656 O O . LEU A 1 83 ? 16.489 12.140 -12.802 1.00 88.44 83 LEU A O 1
ATOM 660 N N . VAL A 1 84 ? 17.580 10.196 -13.041 1.00 89.00 84 VAL A N 1
ATOM 661 C CA . VAL A 1 84 ? 18.557 10.655 -14.026 1.00 89.00 84 VAL A CA 1
ATOM 662 C C . VAL A 1 84 ? 17.987 10.438 -15.419 1.00 89.00 84 VAL A C 1
ATOM 664 O O . VAL A 1 84 ? 17.605 9.329 -15.793 1.00 89.00 84 VAL A O 1
ATOM 667 N N . ASN A 1 85 ? 17.940 11.508 -16.209 1.00 88.44 85 ASN A N 1
ATOM 668 C CA . ASN A 1 85 ? 17.442 11.441 -17.577 1.00 88.44 85 ASN A CA 1
ATOM 669 C C . ASN A 1 85 ? 18.251 10.430 -18.412 1.00 88.44 85 ASN A C 1
ATOM 671 O O . ASN A 1 85 ? 19.480 10.411 -18.354 1.00 88.44 85 ASN A O 1
ATOM 675 N N . LYS A 1 86 ? 17.550 9.622 -19.212 1.00 85.81 86 LYS A N 1
ATOM 676 C CA . LYS A 1 86 ? 18.042 8.497 -20.027 1.00 85.81 86 LYS A CA 1
ATOM 677 C C . LYS A 1 86 ? 18.608 7.297 -19.257 1.00 85.81 86 LYS A C 1
ATOM 679 O O . LYS A 1 86 ? 19.024 6.335 -19.902 1.00 85.81 86 LYS A O 1
ATOM 684 N N . ALA A 1 87 ? 18.612 7.307 -17.923 1.00 84.50 87 ALA A N 1
ATOM 685 C CA . ALA A 1 87 ? 19.009 6.138 -17.145 1.00 84.50 87 ALA A CA 1
ATOM 686 C C . ALA A 1 87 ? 17.930 5.042 -17.181 1.00 84.50 87 ALA A C 1
ATOM 688 O O . ALA A 1 87 ? 16.752 5.306 -17.454 1.00 84.50 87 ALA A O 1
ATOM 689 N N . LEU A 1 88 ? 18.363 3.807 -16.921 1.00 85.38 88 LEU A N 1
ATOM 690 C CA . LEU A 1 88 ? 17.500 2.636 -16.849 1.00 85.38 88 LEU A CA 1
ATOM 691 C C . LEU A 1 88 ? 17.080 2.373 -15.407 1.00 85.38 88 LEU A C 1
ATOM 693 O O . LEU A 1 88 ? 17.888 2.447 -14.480 1.00 85.38 88 LEU A O 1
ATOM 697 N N . TYR A 1 89 ? 15.812 2.025 -15.249 1.00 86.19 89 TYR A N 1
ATOM 698 C CA . TYR A 1 89 ? 15.205 1.724 -13.968 1.00 86.19 89 TYR A CA 1
ATOM 699 C C . TYR A 1 89 ? 14.376 0.461 -14.078 1.00 86.19 89 TYR A C 1
ATOM 701 O O . TYR A 1 89 ? 13.570 0.324 -14.998 1.00 86.19 89 TYR A O 1
ATOM 709 N N . LEU A 1 90 ? 14.553 -0.447 -13.131 1.00 84.44 90 LEU A N 1
ATOM 710 C CA . LEU A 1 90 ? 13.631 -1.554 -12.967 1.00 84.44 90 LEU A CA 1
ATOM 711 C C . LEU A 1 90 ? 12.443 -1.067 -12.145 1.00 84.44 90 LEU A C 1
ATOM 713 O O . LEU A 1 90 ? 12.638 -0.533 -11.055 1.00 84.44 90 LEU A O 1
ATOM 717 N N . ARG A 1 91 ? 11.232 -1.250 -12.667 1.00 86.56 91 ARG A N 1
ATOM 718 C CA . ARG A 1 91 ? 9.994 -1.002 -11.934 1.00 86.56 91 ARG A CA 1
ATOM 719 C C . ARG A 1 91 ? 9.238 -2.312 -11.777 1.00 86.56 91 ARG A C 1
ATOM 721 O O . ARG A 1 91 ? 8.797 -2.891 -12.775 1.00 86.56 91 ARG A O 1
ATOM 728 N N . THR A 1 92 ? 9.056 -2.738 -10.536 1.00 83.06 92 THR A N 1
ATOM 729 C CA . THR A 1 92 ? 8.203 -3.872 -10.187 1.00 83.06 92 THR A CA 1
ATOM 730 C C . THR A 1 92 ? 6.999 -3.389 -9.387 1.00 83.06 92 THR A C 1
ATOM 732 O O . THR A 1 92 ? 7.092 -2.458 -8.586 1.00 83.06 92 THR A O 1
ATOM 735 N N . GLU A 1 93 ? 5.843 -3.979 -9.675 1.00 84.94 93 GLU A N 1
ATOM 736 C CA . GLU A 1 93 ? 4.588 -3.709 -8.980 1.00 84.94 93 GLU A CA 1
ATOM 737 C C . GLU A 1 93 ? 3.881 -5.047 -8.763 1.00 84.94 93 GLU A C 1
ATOM 739 O O . GLU A 1 93 ? 3.463 -5.681 -9.732 1.00 84.94 93 GLU A O 1
ATOM 744 N N . CYS A 1 94 ? 3.748 -5.488 -7.517 1.00 86.44 94 CYS A N 1
ATOM 745 C CA . CYS A 1 94 ? 3.001 -6.695 -7.165 1.00 86.44 94 CYS A CA 1
ATOM 746 C C . CYS A 1 94 ? 1.745 -6.272 -6.411 1.00 86.44 94 CYS A C 1
ATOM 748 O O . CYS A 1 94 ? 1.834 -5.741 -5.310 1.00 86.44 94 CYS A O 1
ATOM 750 N N . ALA A 1 95 ? 0.577 -6.468 -7.014 1.00 89.75 95 ALA A N 1
ATOM 751 C CA . ALA A 1 95 ? -0.710 -6.170 -6.409 1.00 89.75 95 ALA A CA 1
ATOM 752 C C . ALA A 1 95 ? -1.264 -7.415 -5.714 1.00 89.75 95 ALA A C 1
ATOM 754 O O . ALA A 1 95 ? -1.340 -8.499 -6.305 1.00 89.75 95 ALA A O 1
ATOM 755 N N . GLU A 1 96 ? -1.732 -7.243 -4.484 1.00 92.31 96 GLU A N 1
ATOM 756 C CA . GLU A 1 96 ? -2.264 -8.320 -3.660 1.00 92.31 96 GLU A CA 1
ATOM 757 C C . GLU A 1 96 ? -3.547 -7.890 -2.949 1.00 92.31 96 GLU A C 1
ATOM 759 O O . GLU A 1 96 ? -3.676 -6.758 -2.494 1.00 92.31 96 GLU A O 1
ATOM 764 N N . GLN A 1 97 ? -4.505 -8.803 -2.808 1.00 94.38 97 GLN A N 1
ATOM 765 C CA . GLN A 1 97 ? -5.594 -8.641 -1.845 1.00 94.38 97 GLN A CA 1
ATOM 766 C C . GLN A 1 97 ? -5.035 -8.938 -0.463 1.00 94.38 97 GLN A C 1
ATOM 768 O O . GLN A 1 97 ? -4.727 -10.095 -0.174 1.00 94.38 97 GLN A O 1
ATOM 773 N N . ALA A 1 98 ? -4.879 -7.908 0.357 1.00 95.00 98 ALA A N 1
ATOM 774 C CA . ALA A 1 98 ? -4.154 -7.968 1.611 1.00 95.00 98 ALA A CA 1
ATOM 775 C C . ALA A 1 98 ? -5.015 -7.554 2.803 1.00 95.00 98 ALA A C 1
ATOM 777 O O . ALA A 1 98 ? -5.934 -6.734 2.706 1.00 95.00 98 ALA A O 1
ATOM 778 N N . VAL A 1 99 ? -4.666 -8.129 3.950 1.00 96.56 99 VAL A N 1
ATOM 779 C CA . VAL A 1 99 ? -5.214 -7.781 5.255 1.00 96.56 99 VAL A CA 1
ATOM 780 C C . VAL A 1 99 ? -4.075 -7.282 6.127 1.00 96.56 99 VAL A C 1
ATOM 782 O O . VAL A 1 99 ? -3.071 -7.977 6.296 1.00 96.56 99 VAL A O 1
ATOM 785 N N . TYR A 1 100 ? -4.257 -6.096 6.697 1.00 96.50 100 TYR A N 1
ATOM 786 C CA . TYR A 1 100 ? -3.372 -5.534 7.711 1.00 96.50 100 TYR A CA 1
ATOM 787 C C . TYR A 1 100 ? -4.144 -5.333 9.009 1.00 96.50 100 TYR A C 1
ATOM 789 O O . TYR A 1 100 ? -5.350 -5.082 8.988 1.00 96.50 100 TYR A O 1
ATOM 797 N N . SER A 1 101 ? -3.457 -5.403 10.144 1.00 97.00 101 SER A N 1
ATOM 798 C CA . SER A 1 101 ? -4.058 -5.120 11.443 1.00 97.00 101 SER A CA 1
ATOM 799 C C . SER A 1 101 ? -3.156 -4.289 12.334 1.00 97.00 101 SER A C 1
ATOM 801 O O . SER A 1 101 ? -1.939 -4.386 12.248 1.00 97.00 101 SER A O 1
ATOM 803 N N . CYS A 1 102 ? -3.753 -3.510 13.225 1.00 96.38 102 CYS A N 1
ATOM 804 C CA . CYS A 1 102 ? -3.045 -2.893 14.336 1.00 96.38 102 CYS A CA 1
ATOM 805 C C . CYS A 1 102 ? -3.826 -3.087 15.637 1.00 96.38 102 CYS A C 1
ATOM 807 O O . CYS A 1 102 ? -5.060 -3.140 15.638 1.00 96.38 102 CYS A O 1
ATOM 809 N N . GLU A 1 103 ? -3.099 -3.205 16.745 1.00 96.69 103 GLU A N 1
ATOM 810 C CA . GLU A 1 103 ? -3.664 -3.373 18.083 1.00 96.69 103 GLU A CA 1
ATOM 811 C C . GLU A 1 103 ? -3.065 -2.338 19.042 1.00 96.69 103 GLU A C 1
ATOM 813 O O . GLU A 1 103 ? -1.872 -2.037 18.981 1.00 96.69 103 GLU A O 1
ATOM 818 N N . PHE A 1 104 ? -3.895 -1.763 19.913 1.00 96.44 104 PHE A N 1
ATOM 819 C CA . PHE A 1 104 ? -3.467 -0.808 20.939 1.00 96.44 104 PHE A CA 1
ATOM 820 C C . PHE A 1 104 ? -4.470 -0.742 22.097 1.00 96.44 104 PHE A C 1
ATOM 822 O O . PHE A 1 104 ? -5.595 -1.222 21.988 1.00 96.44 104 PHE A O 1
ATOM 829 N N . GLU A 1 105 ? -4.074 -0.124 23.208 1.00 96.19 105 GLU A N 1
ATOM 830 C CA . GLU A 1 105 ? -4.926 0.067 24.386 1.00 96.19 105 GLU A CA 1
ATOM 831 C C . GLU A 1 105 ? -5.225 1.550 24.618 1.00 96.19 105 GLU A C 1
ATOM 833 O O . GLU A 1 105 ? -4.373 2.418 24.407 1.00 96.19 105 GLU A O 1
ATOM 838 N N . THR A 1 106 ? -6.448 1.863 25.053 1.00 94.75 106 THR A N 1
ATOM 839 C CA . THR A 1 106 ? -6.839 3.241 25.378 1.00 94.75 106 THR A CA 1
ATOM 840 C C . THR A 1 106 ? -7.959 3.300 26.420 1.00 94.75 106 THR A C 1
ATOM 842 O O . THR A 1 106 ? -8.756 2.367 26.561 1.00 94.75 106 THR A O 1
ATOM 845 N N . ASP A 1 107 ? -8.025 4.402 27.169 1.00 89.88 107 ASP A N 1
ATOM 846 C CA . ASP A 1 107 ? -9.127 4.705 28.082 1.00 89.88 107 ASP A CA 1
ATOM 847 C C . ASP A 1 107 ? -10.191 5.518 27.341 1.00 89.88 107 ASP A C 1
ATOM 849 O O . ASP A 1 107 ? -10.061 6.726 27.159 1.00 89.88 107 ASP A O 1
ATOM 853 N N . GLY A 1 108 ? -11.240 4.827 26.891 1.00 89.50 108 GLY A N 1
ATOM 854 C CA . GLY A 1 108 ? -12.306 5.419 26.086 1.00 89.50 108 GLY A CA 1
ATOM 855 C C . GLY A 1 108 ? -11.895 5.566 24.623 1.00 89.50 108 GLY A C 1
ATOM 856 O O . GLY A 1 108 ? -11.222 6.518 24.231 1.00 89.50 108 GLY A O 1
ATOM 857 N N . PHE A 1 109 ? -12.319 4.611 23.798 1.00 95.00 109 PHE A N 1
ATOM 858 C CA . PHE A 1 109 ? -12.078 4.677 22.364 1.00 95.00 109 PHE A CA 1
ATOM 859 C C . PHE A 1 109 ? -13.011 5.691 21.696 1.00 95.00 109 PHE A C 1
ATOM 861 O O . PHE A 1 109 ? -14.233 5.573 21.770 1.00 95.00 109 PHE A O 1
ATOM 868 N N . ASP A 1 110 ? -12.422 6.664 21.006 1.00 93.94 110 ASP A N 1
ATOM 869 C CA . ASP A 1 110 ? -13.136 7.628 20.176 1.00 93.94 110 ASP A CA 1
ATOM 870 C C . ASP A 1 110 ? -12.655 7.520 18.730 1.00 93.94 110 ASP A C 1
ATOM 872 O O . ASP A 1 110 ? -11.559 7.959 18.374 1.00 93.94 110 ASP A O 1
ATOM 876 N N . LYS A 1 111 ? -13.509 6.965 17.868 1.00 91.88 111 LYS A N 1
ATOM 877 C CA . LYS A 1 111 ? -13.205 6.763 16.447 1.00 91.88 111 LYS A CA 1
ATOM 878 C C . LYS A 1 111 ? -12.806 8.047 15.716 1.00 91.88 111 LYS A C 1
ATOM 880 O O . LYS A 1 111 ? -12.109 7.958 14.712 1.00 91.88 111 LYS A O 1
ATOM 885 N N . THR A 1 112 ? -13.250 9.220 16.172 1.00 92.88 112 THR A N 1
ATOM 886 C CA . THR A 1 112 ? -12.951 10.503 15.511 1.00 92.88 112 THR A CA 1
ATOM 887 C C . THR A 1 112 ? -11.480 10.895 15.634 1.00 92.88 112 THR A C 1
ATOM 889 O O . THR A 1 112 ? -10.987 11.693 14.843 1.00 92.88 112 THR A O 1
ATOM 892 N N . LYS A 1 113 ? -10.757 10.278 16.574 1.00 95.31 113 LYS A N 1
ATOM 893 C CA . LYS A 1 113 ? -9.316 10.455 16.761 1.00 95.31 113 LYS A CA 1
ATOM 894 C C . LYS A 1 113 ? -8.466 9.581 15.837 1.00 95.31 113 LYS A C 1
ATOM 896 O O . LYS A 1 113 ? -7.242 9.701 15.872 1.00 95.31 113 LYS A O 1
ATOM 901 N N . LEU A 1 114 ? -9.084 8.694 15.048 1.00 96.19 114 LEU A N 1
ATOM 902 C CA . LEU A 1 114 ? -8.386 7.900 14.037 1.00 96.19 114 LEU A CA 1
ATOM 903 C C . LEU A 1 114 ? -8.137 8.720 12.777 1.00 96.19 114 LEU A C 1
ATOM 905 O O . LEU A 1 114 ? -9.074 9.267 12.199 1.00 96.19 114 LEU A O 1
ATOM 909 N N . CYS A 1 115 ? -6.893 8.714 12.312 1.00 97.06 115 CYS A N 1
ATOM 910 C CA . CYS A 1 115 ? -6.472 9.386 11.091 1.00 97.06 115 CYS A CA 1
ATOM 911 C C . CYS A 1 115 ? -5.616 8.451 10.222 1.00 97.06 115 CYS A C 1
ATOM 913 O O . CYS A 1 115 ? -4.805 7.673 10.731 1.00 97.06 115 CYS A O 1
ATOM 915 N N . PHE A 1 116 ? -5.813 8.539 8.908 1.00 96.12 116 PHE A N 1
ATOM 916 C CA . PHE A 1 116 ? -5.170 7.733 7.876 1.00 96.12 116 PHE A CA 1
ATOM 917 C C . PHE A 1 116 ? -4.376 8.664 6.963 1.00 96.12 116 PHE A C 1
ATOM 919 O O . PHE A 1 116 ? -4.943 9.389 6.143 1.00 96.12 116 PHE A O 1
ATOM 926 N N . GLU A 1 117 ? -3.058 8.672 7.121 1.00 95.25 117 GLU A N 1
ATOM 927 C CA . GLU A 1 117 ? -2.171 9.500 6.311 1.00 95.25 117 GLU A CA 1
ATOM 928 C C . GLU A 1 117 ? -1.791 8.757 5.032 1.00 95.25 117 GLU A C 1
ATOM 930 O O . GLU A 1 117 ? -1.418 7.580 5.066 1.00 95.25 117 GLU A O 1
ATOM 935 N N . THR A 1 118 ? -1.866 9.458 3.904 1.00 93.81 118 THR A N 1
ATOM 936 C CA . THR A 1 118 ? -1.596 8.886 2.582 1.00 93.81 118 THR A CA 1
ATOM 937 C C . THR A 1 118 ? -0.383 9.520 1.923 1.00 93.81 118 THR A C 1
ATOM 939 O O . THR A 1 118 ? -0.110 10.698 2.138 1.00 93.81 118 THR A O 1
ATOM 942 N N . GLN A 1 119 ? 0.331 8.746 1.110 1.00 90.56 119 GLN A N 1
ATOM 943 C CA . GLN A 1 119 ? 1.505 9.168 0.351 1.00 90.56 119 GLN A CA 1
ATOM 944 C C . GLN A 1 119 ? 1.309 8.840 -1.132 1.00 90.56 119 GLN A C 1
ATOM 946 O O . GLN A 1 119 ? 0.921 7.726 -1.464 1.00 90.56 119 GLN A O 1
ATOM 951 N N . ASP A 1 120 ? 1.603 9.793 -2.019 1.00 87.94 120 ASP A N 1
ATOM 952 C CA . ASP A 1 120 ? 1.670 9.583 -3.475 1.00 87.94 120 ASP A CA 1
ATOM 953 C C . ASP A 1 120 ? 3.135 9.593 -3.943 1.00 87.94 120 ASP A C 1
ATOM 955 O O . ASP A 1 120 ? 3.966 10.334 -3.403 1.00 87.94 120 ASP A O 1
ATOM 959 N N . TYR A 1 121 ? 3.437 8.774 -4.948 1.00 85.69 121 TYR A N 1
ATOM 960 C CA . TYR A 1 121 ? 4.731 8.672 -5.624 1.00 85.69 121 TYR A CA 1
ATOM 961 C C . TYR A 1 121 ? 4.725 9.350 -7.003 1.00 85.69 121 TYR A C 1
ATOM 963 O O . TYR A 1 121 ? 5.367 8.870 -7.932 1.00 85.69 121 TYR A O 1
ATOM 971 N N . ASP A 1 122 ? 3.967 10.439 -7.149 1.00 84.44 122 ASP A N 1
ATOM 972 C CA . ASP A 1 122 ? 3.863 11.265 -8.363 1.00 84.44 122 ASP A CA 1
ATOM 973 C C . ASP A 1 122 ? 3.556 10.438 -9.625 1.00 84.44 122 ASP A C 1
ATOM 975 O O . ASP A 1 122 ? 4.134 10.625 -10.695 1.00 84.44 122 ASP A O 1
ATOM 979 N N . MET A 1 123 ? 2.663 9.453 -9.479 1.00 80.94 123 MET A N 1
ATOM 980 C CA . MET A 1 123 ? 2.263 8.531 -10.553 1.00 80.94 123 MET A CA 1
ATOM 981 C C . MET A 1 123 ? 3.418 7.731 -11.198 1.00 80.94 123 MET A C 1
ATOM 983 O O . MET A 1 123 ? 3.274 7.232 -12.318 1.00 80.94 123 MET A O 1
ATOM 987 N N . LEU A 1 124 ? 4.555 7.552 -10.508 1.00 83.69 124 LEU A N 1
ATOM 988 C CA . LEU A 1 124 ? 5.655 6.692 -10.981 1.00 83.69 124 LEU A CA 1
ATOM 989 C C . LEU A 1 124 ? 5.207 5.238 -11.229 1.00 83.69 124 LEU A C 1
ATOM 991 O O . LEU A 1 124 ? 5.737 4.544 -12.112 1.00 83.69 124 LEU A O 1
ATOM 995 N N . PHE A 1 125 ? 4.211 4.789 -10.469 1.00 83.31 125 PHE A N 1
ATOM 996 C CA . PHE A 1 125 ? 3.656 3.441 -10.495 1.00 83.31 125 PHE A CA 1
ATOM 997 C C . PHE A 1 125 ? 2.240 3.436 -11.083 1.00 83.31 125 PHE A C 1
ATOM 999 O O . PHE A 1 125 ? 1.507 4.420 -10.996 1.00 83.31 125 PHE A O 1
ATOM 1006 N N . LYS A 1 126 ? 1.861 2.329 -11.728 1.00 82.31 126 LYS A N 1
ATOM 1007 C CA . LYS A 1 126 ? 0.556 2.166 -12.384 1.00 82.31 126 LYS A CA 1
ATOM 1008 C C . LYS A 1 126 ? -0.531 1.679 -11.434 1.00 82.31 126 LYS A C 1
ATOM 1010 O O . LYS A 1 126 ? -1.688 2.049 -11.615 1.00 82.31 126 LYS A O 1
ATOM 1015 N N . VAL A 1 127 ? -0.173 0.807 -10.496 1.00 78.12 127 VAL A N 1
ATOM 1016 C CA . VAL A 1 127 ? -1.108 0.081 -9.631 1.00 78.12 127 VAL A CA 1
ATOM 1017 C C . VAL A 1 127 ? -1.752 0.997 -8.586 1.00 78.12 127 VAL A C 1
ATOM 1019 O O . VAL A 1 127 ? -2.848 0.692 -8.131 1.00 78.12 127 VAL A O 1
ATOM 1022 N N . GLY A 1 128 ? -1.143 2.139 -8.249 1.00 71.88 128 GLY A N 1
ATOM 1023 C CA . GLY A 1 128 ? -1.667 3.013 -7.203 1.00 71.88 128 GLY A CA 1
ATOM 1024 C C . GLY A 1 128 ? -1.232 4.461 -7.291 1.00 71.88 128 GLY A C 1
ATOM 1025 O O . GLY A 1 128 ? -0.125 4.754 -7.743 1.00 71.88 128 GLY A O 1
ATOM 1026 N N . LYS A 1 129 ? -2.105 5.356 -6.815 1.00 79.69 129 LYS A N 1
ATOM 1027 C CA . LYS A 1 129 ? -1.800 6.786 -6.663 1.00 79.69 129 LYS A CA 1
ATOM 1028 C C . LYS A 1 129 ? -1.601 7.183 -5.210 1.00 79.69 129 LYS A C 1
ATOM 1030 O O . LYS A 1 129 ? -0.757 8.016 -4.922 1.00 79.69 129 LYS A O 1
ATOM 1035 N N . SER A 1 130 ? -2.380 6.633 -4.284 1.00 88.06 130 SER A N 1
ATOM 1036 C CA . SER A 1 130 ? -2.325 7.052 -2.885 1.00 88.06 130 SER A CA 1
ATOM 1037 C C . SER A 1 130 ? -2.234 5.842 -1.970 1.00 88.06 130 SER A C 1
ATOM 1039 O O . SER A 1 130 ? -3.150 5.039 -1.838 1.00 88.06 130 SER A O 1
ATOM 1041 N N . PHE A 1 131 ? -1.093 5.715 -1.315 1.00 91.69 131 PHE A N 1
ATOM 1042 C CA . PHE A 1 131 ? -0.784 4.597 -0.440 1.00 91.69 131 PHE A CA 1
ATOM 1043 C C . PHE A 1 131 ? -1.052 4.998 1.001 1.00 91.69 131 PHE A C 1
ATOM 1045 O O . PHE A 1 131 ? -0.750 6.124 1.397 1.00 91.69 131 PHE A O 1
ATOM 1052 N N . LEU A 1 132 ? -1.617 4.097 1.798 1.00 94.19 132 LEU A N 1
ATOM 1053 C CA . LEU A 1 132 ? -1.741 4.277 3.236 1.00 94.19 132 LEU A CA 1
ATOM 1054 C C . LEU A 1 132 ? -0.344 4.198 3.858 1.00 94.19 132 LEU A C 1
ATOM 1056 O O . LEU A 1 132 ? 0.212 3.115 4.038 1.00 94.19 132 LEU A O 1
ATOM 1060 N N . ALA A 1 133 ? 0.206 5.359 4.196 1.00 90.94 133 ALA A N 1
ATOM 1061 C CA . ALA A 1 133 ? 1.542 5.477 4.761 1.00 90.94 133 ALA A CA 1
ATOM 1062 C C . ALA A 1 133 ? 1.534 5.269 6.277 1.00 90.94 133 ALA A C 1
ATOM 1064 O O . ALA A 1 133 ? 2.471 4.702 6.838 1.00 90.94 133 ALA A O 1
ATOM 1065 N N . LYS A 1 134 ? 0.483 5.748 6.953 1.00 93.06 134 LYS A N 1
ATOM 1066 C CA . LYS A 1 134 ? 0.412 5.724 8.412 1.00 93.06 134 LYS A CA 1
ATOM 1067 C C . LYS A 1 134 ? -1.025 5.706 8.901 1.00 93.06 134 LYS A C 1
ATOM 1069 O O . LYS A 1 134 ? -1.881 6.418 8.385 1.00 93.06 134 LYS A O 1
ATOM 1074 N N . VAL A 1 135 ? -1.258 4.953 9.968 1.00 95.81 135 VAL A N 1
ATOM 1075 C CA . VAL A 1 135 ? -2.471 5.068 10.780 1.00 95.81 135 VAL A CA 1
ATOM 1076 C C . VAL A 1 135 ? -2.075 5.709 12.095 1.00 95.81 135 VAL A C 1
ATOM 1078 O O . VAL A 1 135 ? -1.050 5.358 12.680 1.00 95.81 135 VAL A O 1
ATOM 1081 N N . THR A 1 136 ? -2.864 6.670 12.557 1.00 96.88 136 THR A N 1
ATOM 1082 C CA . THR A 1 136 ? -2.650 7.307 13.853 1.00 96.88 136 THR A CA 1
ATOM 1083 C C . THR A 1 136 ? -3.925 7.316 14.680 1.00 96.88 136 THR A C 1
ATOM 1085 O O . THR A 1 136 ? -5.030 7.364 14.140 1.00 96.88 136 THR A O 1
ATOM 1088 N N . TYR A 1 137 ? -3.760 7.278 15.998 1.00 96.75 137 TYR A N 1
ATOM 1089 C CA . TYR A 1 137 ? -4.824 7.518 16.965 1.00 96.75 137 TYR A CA 1
ATOM 1090 C C . TYR A 1 137 ? -4.380 8.616 17.921 1.00 96.75 137 TYR A C 1
ATOM 1092 O O . TYR A 1 137 ? -3.351 8.480 18.585 1.00 96.75 137 TYR A O 1
ATOM 1100 N N . ASP A 1 138 ? -5.131 9.717 17.966 1.00 94.75 138 ASP A N 1
ATOM 1101 C CA . ASP A 1 138 ? -4.808 10.881 18.805 1.00 94.75 138 ASP A CA 1
ATOM 1102 C C . ASP A 1 138 ? -3.370 11.393 18.552 1.00 94.75 138 ASP A C 1
ATOM 1104 O O . ASP A 1 138 ? -2.588 11.656 19.466 1.00 94.75 138 ASP A O 1
ATOM 1108 N N . GLY A 1 139 ? -2.974 11.415 17.272 1.00 92.44 139 GLY A N 1
ATOM 1109 C CA . GLY A 1 139 ? -1.638 11.806 16.809 1.00 92.44 139 GLY A CA 1
ATOM 1110 C C . GLY A 1 139 ? -0.532 10.759 17.007 1.00 92.44 139 GLY A C 1
ATOM 1111 O O . GLY A 1 139 ? 0.578 10.945 16.505 1.00 92.44 139 GLY A O 1
ATOM 1112 N N . LYS A 1 140 ? -0.800 9.641 17.693 1.00 95.12 140 LYS A N 1
ATOM 1113 C CA . LYS A 1 140 ? 0.195 8.582 17.911 1.00 95.12 140 LYS A CA 1
ATOM 1114 C C . LYS A 1 140 ? 0.189 7.573 16.759 1.00 95.12 140 LYS A C 1
ATOM 1116 O O . LYS A 1 140 ? -0.889 7.098 16.409 1.00 95.12 140 LYS A O 1
ATOM 1121 N N . PRO A 1 141 ? 1.352 7.220 16.177 1.00 95.75 141 PRO A N 1
ATOM 1122 C CA . PRO A 1 141 ? 1.443 6.158 15.176 1.00 95.75 141 PRO A CA 1
ATOM 1123 C C . PRO A 1 141 ? 0.936 4.826 15.723 1.00 95.75 141 PRO A C 1
ATOM 1125 O O . PRO A 1 141 ? 1.314 4.429 16.823 1.00 95.75 141 PRO A O 1
ATOM 1128 N N . LEU A 1 142 ? 0.148 4.125 14.913 1.00 96.00 142 LEU A N 1
ATOM 1129 C CA . LEU A 1 142 ? -0.213 2.732 15.123 1.00 96.00 142 LEU A CA 1
ATOM 1130 C C . LEU A 1 142 ? 0.569 1.862 14.126 1.00 96.00 142 LEU A C 1
ATOM 1132 O O . LEU A 1 142 ? 0.515 2.139 12.924 1.00 96.00 142 LEU A O 1
ATOM 1136 N N . PRO A 1 143 ? 1.297 0.831 14.588 1.00 92.94 143 PRO A N 1
ATOM 1137 C CA . PRO A 1 143 ? 1.991 -0.085 13.693 1.00 92.94 143 PRO A CA 1
ATOM 1138 C C . PRO A 1 143 ? 0.971 -0.947 12.945 1.00 92.94 143 PRO A C 1
ATOM 1140 O O . PRO A 1 143 ? 0.188 -1.660 13.565 1.00 92.94 143 PRO A O 1
ATOM 1143 N N . LEU A 1 144 ? 0.968 -0.865 11.615 1.00 92.94 144 LEU A N 1
ATOM 1144 C CA . LEU A 1 144 ? 0.196 -1.763 10.758 1.00 92.94 144 LEU A CA 1
ATOM 1145 C C . LEU A 1 144 ? 1.015 -3.019 10.483 1.00 92.94 144 LEU A C 1
ATOM 1147 O O . LEU A 1 144 ? 2.039 -2.967 9.806 1.00 92.94 144 LEU A O 1
ATOM 1151 N N . GLU A 1 145 ? 0.538 -4.145 10.986 1.00 94.38 145 GLU A N 1
ATOM 1152 C CA . GLU A 1 145 ? 1.129 -5.455 10.767 1.00 94.38 145 GLU A CA 1
ATOM 1153 C C . GLU A 1 145 ? 0.425 -6.154 9.609 1.00 94.38 145 GLU A C 1
ATOM 1155 O O . GLU A 1 145 ? -0.804 -6.166 9.518 1.00 94.38 145 GLU A O 1
ATOM 1160 N N . TRP A 1 146 ? 1.212 -6.736 8.711 1.00 92.88 146 TRP A N 1
ATOM 1161 C CA . TRP A 1 146 ? 0.698 -7.585 7.644 1.00 92.88 146 TRP A CA 1
ATOM 1162 C C . TRP A 1 146 ? 0.163 -8.896 8.235 1.00 92.88 146 TRP A C 1
ATOM 1164 O O . TRP A 1 146 ? 0.833 -9.526 9.051 1.00 92.88 146 TRP A O 1
ATOM 1174 N N . VAL A 1 147 ? -1.033 -9.315 7.816 1.00 94.69 147 VAL A N 1
ATOM 1175 C CA . VAL A 1 147 ? -1.686 -10.542 8.308 1.00 94.69 147 VAL A CA 1
ATOM 1176 C C . VAL A 1 147 ? -1.717 -11.620 7.232 1.00 94.69 147 VAL A C 1
ATOM 1178 O O . VAL A 1 147 ? -1.404 -12.780 7.490 1.00 94.69 147 VAL A O 1
ATOM 1181 N N . SER A 1 148 ? -2.156 -11.258 6.027 1.00 94.31 148 SER A N 1
ATOM 1182 C CA . SER A 1 148 ? -2.244 -12.186 4.901 1.00 94.31 148 SER A CA 1
ATOM 1183 C C . SER A 1 148 ? -2.349 -11.430 3.587 1.00 94.31 148 SER A C 1
ATOM 1185 O O . SER A 1 148 ? -2.813 -10.289 3.568 1.00 94.31 148 SER A O 1
ATOM 1187 N N . ALA A 1 149 ? -1.982 -12.090 2.491 1.00 92.62 149 ALA A N 1
ATOM 1188 C CA . ALA A 1 149 ? -2.180 -11.571 1.151 1.00 92.62 149 ALA A CA 1
ATOM 1189 C C . ALA A 1 149 ? -2.477 -12.686 0.142 1.00 92.62 149 ALA A C 1
ATOM 1191 O O . ALA A 1 149 ? -2.118 -13.849 0.345 1.00 92.62 149 ALA A O 1
ATOM 1192 N N . LYS A 1 150 ? -3.157 -12.326 -0.948 1.00 92.19 150 LYS A N 1
ATOM 1193 C CA . LYS A 1 150 ? -3.363 -13.176 -2.124 1.00 92.19 150 LYS A CA 1
ATOM 1194 C C . LYS A 1 150 ? -2.988 -12.398 -3.385 1.00 92.19 150 LYS A C 1
ATOM 1196 O O . LYS A 1 150 ? -3.575 -11.335 -3.599 1.00 92.19 150 LYS A O 1
ATOM 1201 N N . PRO A 1 151 ? -2.094 -12.920 -4.242 1.00 88.81 151 PRO A N 1
ATOM 1202 C CA . PRO A 1 151 ? -1.713 -12.242 -5.475 1.00 88.81 151 PRO A CA 1
ATOM 1203 C C . PRO A 1 151 ? -2.922 -11.964 -6.372 1.00 88.81 151 PRO A C 1
ATOM 1205 O O . PRO A 1 151 ? -3.761 -12.845 -6.576 1.00 88.81 151 PRO A O 1
ATOM 1208 N N . VAL A 1 152 ? -2.995 -10.754 -6.929 1.00 87.25 152 VAL A N 1
ATOM 1209 C CA . VAL A 1 152 ? -4.006 -10.378 -7.934 1.00 87.25 152 VAL A CA 1
ATOM 1210 C C . VAL A 1 152 ? -3.418 -9.886 -9.250 1.00 87.25 152 VAL A C 1
ATOM 1212 O O . VAL A 1 152 ? -4.111 -9.921 -10.264 1.00 87.25 152 VAL A O 1
ATOM 1215 N N . GLY A 1 153 ? -2.148 -9.490 -9.282 1.00 81.62 153 GLY A N 1
ATOM 1216 C CA . GLY A 1 153 ? -1.470 -9.169 -10.532 1.00 81.62 153 GLY A CA 1
ATOM 1217 C C . GLY A 1 153 ? -0.067 -8.640 -10.304 1.00 81.62 153 GLY A C 1
ATOM 1218 O O . GLY A 1 153 ? 0.193 -8.014 -9.286 1.00 81.62 153 GLY A O 1
ATOM 1219 N N . ASN A 1 154 ? 0.820 -8.867 -11.269 1.00 82.31 154 ASN A N 1
ATOM 1220 C CA . ASN A 1 154 ? 2.218 -8.460 -11.182 1.00 82.31 154 ASN A CA 1
ATOM 1221 C C . ASN A 1 154 ? 2.629 -7.696 -12.446 1.00 82.31 154 ASN A C 1
ATOM 1223 O O . ASN A 1 154 ? 2.196 -8.019 -13.553 1.00 82.31 154 ASN A O 1
ATOM 1227 N N . ILE A 1 155 ? 3.500 -6.708 -12.278 1.00 79.31 155 ILE A N 1
ATOM 1228 C CA . ILE A 1 155 ? 4.180 -5.961 -13.332 1.00 79.31 155 ILE A CA 1
ATOM 1229 C C . ILE A 1 155 ? 5.671 -6.017 -13.016 1.00 79.31 155 ILE A C 1
ATOM 1231 O O . ILE A 1 155 ? 6.088 -5.726 -11.900 1.00 79.31 155 ILE A O 1
ATOM 1235 N N . CYS A 1 156 ? 6.485 -6.347 -14.011 1.00 82.75 156 CYS A N 1
ATOM 1236 C CA . CYS A 1 156 ? 7.935 -6.217 -13.933 1.00 82.75 156 CYS A CA 1
ATOM 1237 C C . CYS A 1 156 ? 8.415 -5.663 -15.268 1.00 82.75 156 CYS A C 1
ATOM 1239 O O . CYS A 1 156 ? 8.363 -6.350 -16.290 1.00 82.75 156 CYS A O 1
ATOM 1241 N N . VAL A 1 157 ? 8.799 -4.386 -15.280 1.00 83.38 157 VAL A N 1
ATOM 1242 C CA . VAL A 1 157 ? 9.204 -3.687 -16.500 1.00 83.38 157 VAL A CA 1
ATOM 1243 C C . VAL A 1 157 ? 10.543 -2.986 -16.315 1.00 83.38 157 VAL A C 1
ATOM 1245 O O . VAL A 1 157 ? 10.773 -2.289 -15.327 1.00 83.38 157 VAL A O 1
ATOM 1248 N N . LEU A 1 158 ? 11.416 -3.123 -17.310 1.00 83.81 158 LEU A N 1
ATOM 1249 C CA . LEU A 1 158 ? 12.576 -2.256 -17.458 1.00 83.81 158 LEU A CA 1
ATOM 1250 C C . LEU A 1 158 ? 12.122 -0.969 -18.143 1.00 83.81 158 LEU A C 1
ATOM 1252 O O . LEU A 1 158 ? 11.584 -1.000 -19.253 1.00 83.81 158 LEU A O 1
ATOM 1256 N N . CYS A 1 159 ? 12.370 0.159 -17.499 1.00 87.31 159 CYS A N 1
ATOM 1257 C CA . CYS A 1 159 ? 12.001 1.484 -17.961 1.00 87.31 159 CYS A CA 1
ATOM 1258 C C . CYS A 1 159 ? 13.240 2.329 -18.257 1.00 87.31 159 CYS A C 1
ATOM 1260 O O . CYS A 1 159 ? 14.280 2.183 -17.620 1.00 87.31 159 CYS A O 1
ATOM 1262 N N . ARG A 1 160 ? 13.100 3.284 -19.173 1.00 88.12 160 ARG A N 1
ATOM 1263 C CA . ARG A 1 160 ? 14.036 4.395 -19.354 1.00 88.12 160 ARG A CA 1
ATOM 1264 C C . ARG A 1 160 ? 13.363 5.684 -18.912 1.00 88.12 160 ARG A C 1
ATOM 1266 O O . ARG A 1 160 ? 12.238 5.962 -19.330 1.00 88.12 160 ARG A 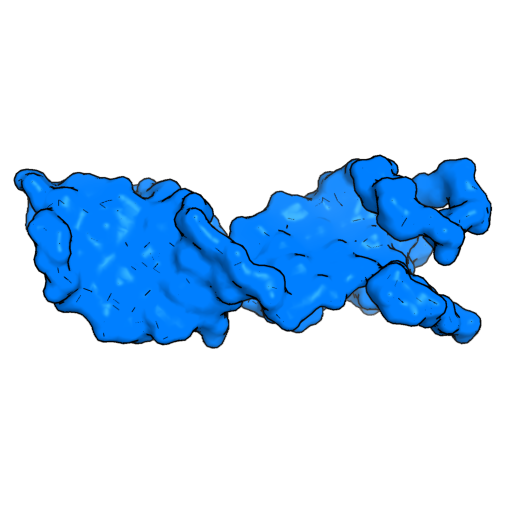O 1
ATOM 1273 N N . PHE A 1 161 ? 14.032 6.459 -18.065 1.00 88.75 161 PHE A N 1
ATOM 1274 C CA . PHE A 1 161 ? 13.484 7.735 -17.614 1.00 88.75 161 PHE A CA 1
ATOM 1275 C C . PHE A 1 161 ? 13.721 8.816 -18.669 1.00 88.75 161 PHE A C 1
ATOM 1277 O O . PHE A 1 161 ? 14.865 9.183 -18.921 1.00 88.75 161 PHE A O 1
ATOM 1284 N N . GLU A 1 162 ? 12.666 9.316 -19.309 1.00 88.50 162 GLU A N 1
ATOM 1285 C CA . GLU A 1 162 ? 12.765 10.362 -20.336 1.00 88.50 162 GLU A CA 1
ATOM 1286 C C . GLU A 1 162 ? 11.622 11.361 -20.188 1.00 88.50 162 GLU A C 1
ATOM 1288 O O . GLU A 1 162 ? 10.471 10.977 -19.987 1.00 88.50 162 GLU A O 1
ATOM 1293 N N . ASN A 1 163 ? 11.940 12.653 -20.312 1.00 86.12 163 ASN A N 1
ATOM 1294 C CA . ASN A 1 163 ? 10.970 13.754 -20.262 1.00 86.12 163 ASN A CA 1
ATOM 1295 C C . ASN A 1 163 ? 10.085 13.764 -18.998 1.00 86.12 163 ASN A C 1
ATOM 1297 O O . ASN A 1 163 ? 8.945 14.213 -19.058 1.00 86.12 163 ASN A O 1
ATOM 1301 N N . GLY A 1 164 ? 10.601 13.270 -17.867 1.00 82.81 164 GLY A N 1
ATOM 1302 C CA . GLY A 1 164 ? 9.853 13.195 -16.607 1.00 82.81 164 GLY A CA 1
ATOM 1303 C C . GLY A 1 164 ? 9.065 11.898 -16.400 1.00 82.81 164 GLY A C 1
ATOM 1304 O O . GLY A 1 164 ? 8.398 11.772 -15.382 1.00 82.81 164 GLY A O 1
ATOM 1305 N N . TYR A 1 165 ? 9.153 10.924 -17.312 1.00 85.31 165 TYR A N 1
ATOM 1306 C CA . TYR A 1 165 ? 8.361 9.692 -17.252 1.00 85.31 165 TYR A CA 1
ATOM 1307 C C . TYR A 1 165 ? 9.225 8.431 -17.310 1.00 85.31 165 TYR A C 1
ATOM 1309 O O . TYR A 1 165 ? 10.235 8.378 -18.013 1.00 85.31 165 TYR A O 1
ATOM 1317 N N . LEU A 1 166 ? 8.788 7.381 -16.610 1.00 87.44 166 LEU A N 1
ATOM 1318 C CA . LEU A 1 166 ? 9.320 6.024 -16.751 1.00 87.44 166 LEU A CA 1
ATOM 1319 C C . LEU A 1 166 ? 8.684 5.344 -17.970 1.00 87.44 166 LEU A C 1
ATOM 1321 O O . LEU A 1 166 ? 7.560 4.843 -17.903 1.00 87.44 166 LEU A O 1
ATOM 1325 N N . ASN A 1 167 ? 9.409 5.325 -19.089 1.00 88.25 167 ASN A N 1
ATOM 1326 C CA . ASN A 1 167 ? 8.950 4.726 -20.340 1.00 88.25 167 ASN A CA 1
ATOM 1327 C C . ASN A 1 167 ? 9.363 3.247 -20.405 1.00 88.25 167 ASN A C 1
ATOM 1329 O O . ASN A 1 167 ? 10.566 2.974 -20.423 1.00 88.25 167 ASN A O 1
ATOM 1333 N N . PRO A 1 168 ? 8.420 2.286 -20.459 1.00 87.12 168 PRO A N 1
ATOM 1334 C CA . PRO A 1 168 ? 8.756 0.866 -20.534 1.00 87.12 168 PRO A CA 1
ATOM 1335 C C . PRO A 1 168 ? 9.480 0.519 -21.841 1.00 87.12 168 PRO A C 1
ATOM 1337 O O . PRO A 1 168 ? 8.983 0.825 -22.926 1.00 87.12 168 PRO A O 1
ATOM 1340 N N . LEU A 1 169 ? 10.621 -0.160 -21.729 1.00 84.38 169 LEU A N 1
ATOM 1341 C CA . LEU A 1 169 ? 11.385 -0.729 -22.844 1.00 84.38 169 LEU A CA 1
ATOM 1342 C C . LEU A 1 169 ? 11.164 -2.239 -22.972 1.00 84.38 169 LEU A C 1
ATOM 1344 O O . LEU A 1 169 ? 11.069 -2.768 -24.080 1.00 84.38 169 LEU A O 1
ATOM 1348 N N . TYR A 1 170 ? 11.066 -2.926 -21.834 1.00 79.31 170 TYR A N 1
ATOM 1349 C CA . TYR A 1 170 ? 10.912 -4.374 -21.774 1.00 79.31 170 TYR A CA 1
ATOM 1350 C C . TYR A 1 170 ? 9.954 -4.771 -20.657 1.00 79.31 170 TYR A C 1
ATOM 1352 O O . TYR A 1 170 ? 10.049 -4.256 -19.545 1.00 79.31 170 TYR A O 1
ATOM 1360 N N . ASP A 1 171 ? 9.041 -5.684 -20.966 1.00 79.81 171 ASP A N 1
ATOM 1361 C CA . ASP A 1 171 ? 8.139 -6.323 -20.013 1.00 79.81 171 ASP A CA 1
ATOM 1362 C C . ASP A 1 171 ? 8.647 -7.735 -19.727 1.00 79.81 171 ASP A C 1
ATOM 1364 O O . ASP A 1 171 ? 8.573 -8.610 -20.590 1.00 79.81 171 ASP A O 1
ATOM 1368 N N . ALA A 1 172 ? 9.186 -7.946 -18.526 1.00 71.25 172 ALA A N 1
ATOM 1369 C CA . ALA A 1 172 ? 9.778 -9.215 -18.122 1.00 71.25 172 ALA A CA 1
ATOM 1370 C C . ALA A 1 172 ? 8.727 -10.295 -17.825 1.00 71.25 172 ALA A C 1
ATOM 1372 O O . ALA A 1 172 ? 9.030 -11.480 -17.955 1.00 71.25 172 ALA A O 1
ATOM 1373 N N . ILE A 1 173 ? 7.494 -9.903 -17.481 1.00 71.25 173 ILE A N 1
ATOM 1374 C CA . ILE A 1 173 ? 6.389 -10.839 -17.230 1.00 71.25 173 ILE A CA 1
ATOM 1375 C C . ILE A 1 173 ? 5.889 -11.412 -18.554 1.00 71.25 173 ILE A C 1
ATOM 1377 O O . ILE A 1 173 ? 5.773 -12.625 -18.712 1.00 71.25 173 ILE A O 1
ATOM 1381 N N . ASN A 1 174 ? 5.634 -10.537 -19.526 1.00 75.38 174 ASN A N 1
ATOM 1382 C CA . ASN A 1 174 ? 5.117 -10.939 -20.834 1.00 75.38 174 ASN A CA 1
ATOM 1383 C C . ASN A 1 174 ? 6.223 -11.298 -21.841 1.00 75.38 174 ASN A C 1
ATOM 1385 O O . ASN A 1 174 ? 5.922 -11.802 -22.922 1.00 75.38 174 ASN A O 1
ATOM 1389 N N . LYS A 1 175 ? 7.495 -11.045 -21.503 1.00 69.06 175 LYS A N 1
ATOM 1390 C CA . LYS A 1 175 ? 8.673 -11.186 -22.380 1.00 69.06 175 LYS A CA 1
ATOM 1391 C C . LYS A 1 175 ? 8.550 -10.396 -23.689 1.00 69.06 175 LYS A C 1
ATOM 1393 O O . LYS A 1 175 ? 8.952 -10.866 -24.752 1.00 69.06 175 LYS A O 1
ATOM 1398 N N . ILE A 1 176 ? 7.984 -9.191 -23.625 1.00 64.88 176 ILE A N 1
ATOM 1399 C CA . ILE A 1 176 ? 7.785 -8.322 -24.794 1.00 64.88 176 ILE A CA 1
ATOM 1400 C C . ILE A 1 176 ? 8.794 -7.174 -24.745 1.00 64.88 176 ILE A C 1
ATOM 1402 O O . ILE A 1 176 ? 8.783 -6.367 -23.815 1.00 64.88 176 ILE A O 1
ATOM 1406 N N . ALA A 1 177 ? 9.637 -7.069 -25.774 1.00 56.69 177 ALA A N 1
ATOM 1407 C CA . ALA A 1 177 ? 10.496 -5.910 -26.008 1.00 56.69 177 ALA A CA 1
ATOM 1408 C C . ALA A 1 177 ? 9.829 -4.962 -27.014 1.00 56.69 177 ALA A C 1
ATOM 1410 O O . ALA A 1 177 ? 9.378 -5.403 -28.074 1.00 56.69 177 ALA A O 1
ATOM 1411 N N . ARG A 1 178 ? 9.771 -3.661 -26.706 1.00 53.97 178 ARG A N 1
ATOM 1412 C CA . ARG A 1 178 ? 9.441 -2.649 -27.719 1.00 53.97 178 ARG A CA 1
ATOM 1413 C C . ARG A 1 178 ? 10.729 -2.310 -28.471 1.00 53.97 178 ARG A C 1
ATOM 1415 O O . ARG A 1 178 ? 11.661 -1.798 -27.857 1.00 53.97 178 ARG A O 1
ATOM 1422 N N . GLN A 1 179 ? 10.777 -2.679 -29.754 1.00 47.59 179 GLN A N 1
ATOM 1423 C CA . GLN A 1 179 ? 11.841 -2.280 -30.685 1.00 47.59 179 GLN A CA 1
ATOM 1424 C C . GLN A 1 179 ? 11.800 -0.774 -30.945 1.00 47.59 179 GLN A C 1
ATOM 1426 O O . GLN A 1 179 ? 10.674 -0.230 -31.037 1.00 47.59 179 GLN A O 1
#

Radius of gyration: 19.15 Å; chains: 1; bounding box: 45×30×60 Å

Sequence (179 aa):
MSKIKIQLTGVAAELVLGSYMPKDATIFNNWEEFFHYNDLIHVSQLLIEHISEIEIKQDDAVIFTGKIPNAHIVAQKSTSPVLVNKALYLRTECAEQAVYSCEFETDGFDKTKLCFETQDYDMLFKVGKSFLAKVTYDGKPLPLEWVSAKPVGNICVLCRFENGYLNPLYDAINKIARQ